Protein AF-A0A2G6CBC5-F1 (afdb_monomer)

Secondary structure (DSSP, 8-state):
-HHHHHHHHHHHHHHHHHH---HHHHHHHHHHHHTT----SS---SHHHHHHHHHHHHHHHHHHHHHHHHHHHHHHHHHHHHHHHHHHHHHHHHHHHHHHHHHHHHHHHHHHHHHHHHHHHHHHHHHHHHHHHHHHHHHHHHHHHHHHHHHHHHHHHTT-

Radius of gyration: 51.84 Å; Cα contacts (8 Å, |Δi|>4): 58; chains: 1; bounding box: 84×22×148 Å

Mean predicted aligned error: 14.0 Å

Nearest PDB structures (foldseek):
  3tcu-assembly1_A  TM=8.348E-01  e=1.628E-04  Bacillus cereus ATCC 14579
  3t4d-assembly1_A  TM=8.334E-01  e=2.084E-04  Bacillus cereus ATCC 14579
  6u6h-assembly1_A  TM=9.067E-01  e=5.258E-04  Methanothermobacter thermautotrophicus
  3e86-assembly1_A  TM=8.910E-01  e=1.596E-03  Bacillus cereus
  3e83-assembly1_A  TM=8.268E-01  e=1.036E-03  Bacillus cereus

Structure (mmCIF, N/CA/C/O backbone):
data_AF-A0A2G6CBC5-F1
#
_entry.id   AF-A0A2G6CBC5-F1
#
loop_
_atom_site.group_PDB
_atom_site.id
_atom_site.type_symbol
_atom_site.label_atom_id
_atom_site.label_alt_id
_atom_site.label_comp_id
_atom_site.label_asym_id
_atom_site.label_entity_id
_atom_site.label_seq_id
_atom_site.pdbx_PDB_ins_code
_atom_site.Cartn_x
_atom_site.Cartn_y
_atom_site.Cartn_z
_atom_site.occupancy
_atom_site.B_iso_or_equiv
_atom_site.auth_seq_id
_atom_site.auth_comp_id
_atom_site.auth_asym_id
_atom_site.auth_atom_id
_atom_site.pdbx_PDB_model_num
ATOM 1 N N . VAL A 1 1 ? -3.419 0.104 -10.723 1.00 81.44 1 VAL A N 1
ATOM 2 C CA . VAL A 1 1 ? -3.142 -1.339 -10.933 1.00 81.44 1 VAL A CA 1
ATOM 3 C C . VAL A 1 1 ? -3.048 -1.654 -12.417 1.00 81.44 1 VAL A C 1
ATOM 5 O O . VAL A 1 1 ? -1.942 -1.904 -12.853 1.00 81.44 1 VAL A O 1
ATOM 8 N N . VAL A 1 2 ? -4.123 -1.537 -13.208 1.00 88.06 2 VAL A N 1
ATOM 9 C CA . VAL A 1 2 ? -4.073 -1.772 -14.673 1.00 88.06 2 VAL A CA 1
ATOM 10 C C . VAL A 1 2 ? -2.979 -0.947 -15.361 1.00 88.06 2 VAL A C 1
ATOM 12 O O . VAL A 1 2 ? -2.153 -1.500 -16.069 1.00 88.06 2 VAL A O 1
ATOM 15 N N . VAL A 1 3 ? -2.894 0.351 -15.050 1.00 86.56 3 VAL A N 1
ATOM 16 C CA . VAL A 1 3 ? -1.845 1.244 -15.577 1.00 86.56 3 VAL A CA 1
ATOM 17 C C . VAL A 1 3 ? -0.428 0.750 -15.251 1.00 86.56 3 VAL A C 1
ATOM 19 O O . VAL A 1 3 ? 0.450 0.844 -16.091 1.00 86.56 3 VAL A O 1
ATOM 22 N N . VAL A 1 4 ? -0.206 0.161 -14.073 1.00 86.69 4 VAL A N 1
ATOM 23 C CA . VAL A 1 4 ? 1.114 -0.368 -13.679 1.00 86.69 4 VAL A CA 1
ATOM 24 C C . VAL A 1 4 ? 1.477 -1.593 -14.518 1.00 86.69 4 VAL A C 1
ATOM 26 O O . VAL A 1 4 ? 2.600 -1.689 -14.997 1.00 86.69 4 VAL A O 1
ATOM 29 N N . PHE A 1 5 ? 0.518 -2.492 -14.754 1.00 89.00 5 PHE A N 1
ATOM 30 C CA . PHE A 1 5 ? 0.721 -3.642 -15.638 1.00 89.00 5 PHE A CA 1
ATOM 31 C C . PHE A 1 5 ? 0.973 -3.223 -17.089 1.00 89.00 5 PHE A C 1
ATOM 33 O O . PHE A 1 5 ? 1.830 -3.809 -17.741 1.00 89.00 5 PHE A O 1
ATOM 40 N N . LEU A 1 6 ? 0.276 -2.193 -17.579 1.00 90.56 6 LEU A N 1
ATOM 41 C CA . LEU A 1 6 ? 0.504 -1.646 -18.919 1.00 90.56 6 LEU A CA 1
ATOM 42 C C . LEU A 1 6 ? 1.883 -1.008 -19.050 1.00 90.56 6 LEU A C 1
ATOM 44 O O . LEU A 1 6 ? 2.554 -1.215 -20.055 1.00 90.56 6 LEU A O 1
ATOM 48 N N . ILE A 1 7 ? 2.315 -0.266 -18.031 1.00 88.88 7 ILE A N 1
ATOM 49 C CA . ILE A 1 7 ? 3.643 0.334 -17.999 1.00 88.88 7 ILE A CA 1
ATOM 50 C C . ILE A 1 7 ? 4.699 -0.777 -18.042 1.00 88.88 7 ILE A C 1
ATOM 52 O O . ILE A 1 7 ? 5.489 -0.795 -18.980 1.00 88.88 7 ILE A O 1
ATOM 56 N N . ILE A 1 8 ? 4.662 -1.739 -17.113 1.00 91.44 8 ILE A N 1
ATOM 57 C CA . ILE A 1 8 ? 5.651 -2.827 -17.029 1.00 91.44 8 ILE A CA 1
ATOM 58 C C . ILE A 1 8 ? 5.651 -3.694 -18.299 1.00 91.44 8 ILE A C 1
ATOM 60 O O . ILE A 1 8 ? 6.709 -3.963 -18.859 1.00 91.44 8 ILE A O 1
ATOM 64 N N . GLY A 1 9 ? 4.478 -4.109 -18.784 1.00 92.69 9 GLY A N 1
ATOM 65 C CA . GLY A 1 9 ? 4.368 -4.927 -19.996 1.00 92.69 9 GLY A CA 1
ATOM 66 C C . GLY A 1 9 ? 4.797 -4.179 -21.261 1.00 92.69 9 GLY A C 1
ATOM 67 O O . GLY A 1 9 ? 5.497 -4.737 -22.102 1.00 92.69 9 GLY A O 1
ATOM 68 N N . GLY A 1 10 ? 4.438 -2.897 -21.378 1.00 92.06 10 GLY A N 1
ATOM 69 C CA . GLY A 1 10 ? 4.861 -2.041 -22.487 1.00 92.06 10 GLY A CA 1
ATOM 70 C C . GLY A 1 10 ? 6.366 -1.766 -22.482 1.00 92.06 10 GLY A C 1
ATOM 71 O O . GLY A 1 10 ? 6.996 -1.799 -23.538 1.00 92.06 10 GLY A O 1
ATOM 72 N N . GLY A 1 11 ? 6.962 -1.563 -21.302 1.00 91.25 11 GLY A N 1
ATOM 73 C CA . GLY A 1 11 ? 8.414 -1.443 -21.138 1.00 91.25 11 GLY A CA 1
ATOM 74 C C . GLY A 1 11 ? 9.134 -2.717 -21.563 1.00 91.25 11 GLY A C 1
ATOM 75 O O . GLY A 1 11 ? 10.024 -2.658 -22.409 1.00 91.25 11 GLY A O 1
ATOM 76 N N . ALA A 1 12 ? 8.673 -3.873 -21.077 1.00 94.31 12 ALA A N 1
ATOM 77 C CA . ALA A 1 12 ? 9.233 -5.172 -21.441 1.00 94.31 12 ALA A CA 1
ATOM 78 C C . ALA A 1 12 ? 9.184 -5.420 -22.956 1.00 94.31 12 ALA A C 1
ATOM 80 O O . ALA A 1 12 ? 10.179 -5.836 -23.542 1.00 94.31 12 ALA A O 1
ATOM 81 N N . LEU A 1 13 ? 8.063 -5.107 -23.614 1.00 95.31 13 LEU A N 1
ATOM 82 C CA . LEU A 1 13 ? 7.946 -5.235 -25.068 1.00 95.31 13 LEU A CA 1
ATOM 83 C C . LEU A 1 13 ? 8.886 -4.276 -25.814 1.00 95.31 13 LEU A C 1
ATOM 85 O O . LEU A 1 13 ? 9.494 -4.654 -26.812 1.00 95.31 13 LEU A O 1
ATOM 89 N N . THR A 1 14 ? 9.028 -3.045 -25.322 1.00 92.88 14 THR A N 1
ATOM 90 C CA . THR A 1 14 ? 9.901 -2.036 -25.938 1.00 92.88 14 THR A CA 1
ATOM 91 C C . THR A 1 14 ? 11.367 -2.468 -25.875 1.00 92.88 14 THR A C 1
ATOM 93 O O . THR A 1 14 ? 12.048 -2.461 -26.898 1.00 92.88 14 THR A O 1
ATOM 96 N N . PHE A 1 15 ? 11.852 -2.896 -24.704 1.00 93.31 15 PHE A N 1
ATOM 97 C CA . PHE A 1 15 ? 13.233 -3.366 -24.546 1.00 93.31 15 PHE A CA 1
ATOM 98 C C . PHE A 1 15 ? 13.486 -4.695 -25.265 1.00 93.31 15 PHE A C 1
ATOM 100 O O . PHE A 1 15 ? 14.561 -4.869 -25.831 1.00 93.31 15 PHE A O 1
ATOM 107 N N . HIS A 1 16 ? 12.483 -5.573 -25.356 1.00 94.75 16 HIS A N 1
ATOM 108 C CA . HIS A 1 16 ? 12.570 -6.804 -26.144 1.00 94.75 16 HIS A CA 1
ATOM 109 C C . HIS A 1 16 ? 12.871 -6.511 -27.621 1.00 94.75 16 HIS A C 1
ATOM 111 O O . HIS A 1 16 ? 13.754 -7.128 -28.207 1.00 94.75 16 HIS A O 1
ATOM 117 N N . ILE A 1 17 ? 12.173 -5.536 -28.213 1.00 94.31 17 ILE A N 1
ATOM 118 C CA . ILE A 1 17 ? 12.342 -5.173 -29.628 1.00 94.31 17 ILE A CA 1
ATOM 119 C C . ILE A 1 17 ? 13.643 -4.390 -29.858 1.00 94.31 17 ILE A C 1
ATOM 121 O O . ILE A 1 17 ? 14.316 -4.605 -30.862 1.00 94.31 17 ILE A O 1
ATOM 125 N N . VAL A 1 18 ? 13.991 -3.470 -28.953 1.00 93.75 18 VAL A N 1
ATOM 126 C CA . VAL A 1 18 ? 15.131 -2.554 -29.137 1.00 93.75 18 VAL A CA 1
ATOM 127 C C . VAL A 1 18 ? 16.471 -3.215 -28.818 1.00 93.75 18 VAL A C 1
ATOM 129 O O . VAL A 1 18 ? 17.434 -3.010 -29.551 1.00 93.75 18 VAL A O 1
ATOM 132 N N . GLU A 1 19 ? 16.548 -3.996 -27.740 1.00 91.62 19 GLU A N 1
ATOM 133 C CA . GLU A 1 19 ? 17.792 -4.641 -27.289 1.00 91.62 19 GLU A CA 1
ATOM 134 C C . GLU A 1 19 ? 17.892 -6.111 -27.724 1.00 91.62 19 GLU A C 1
ATOM 136 O O . GLU A 1 19 ? 18.950 -6.722 -27.589 1.00 91.62 19 GLU A O 1
ATOM 141 N N . GLY A 1 20 ? 16.811 -6.703 -28.246 1.00 91.50 20 GLY A N 1
ATOM 142 C CA . GLY A 1 20 ? 16.792 -8.104 -28.677 1.00 91.50 20 GLY A CA 1
ATOM 143 C C . GLY A 1 20 ? 16.887 -9.115 -27.529 1.00 91.50 20 GLY A C 1
ATOM 144 O O . GLY A 1 20 ? 17.169 -10.289 -27.764 1.00 91.50 20 GLY A O 1
ATOM 145 N N . TRP A 1 21 ? 16.680 -8.681 -26.283 1.00 93.75 21 TRP A N 1
ATOM 146 C CA . TRP A 1 21 ? 16.675 -9.559 -25.108 1.00 93.75 21 TRP A CA 1
ATOM 147 C C . TRP A 1 21 ? 15.486 -10.507 -25.124 1.00 93.75 21 TRP A C 1
ATOM 149 O O . TRP A 1 21 ? 14.502 -10.242 -25.801 1.00 93.75 21 TRP A O 1
ATOM 159 N N . SER A 1 22 ? 15.500 -11.584 -24.337 1.00 95.19 22 SER A N 1
ATOM 160 C CA . SER A 1 22 ? 14.278 -12.373 -24.160 1.00 95.19 22 SER A CA 1
ATOM 161 C C . SER A 1 22 ? 13.178 -11.526 -23.493 1.00 95.19 22 SER A C 1
ATOM 163 O O . SER A 1 22 ? 13.457 -10.557 -22.778 1.00 95.19 22 SER A O 1
ATOM 165 N N . TYR A 1 23 ? 11.906 -11.878 -23.711 1.00 93.06 23 TYR A N 1
ATOM 166 C CA . TYR A 1 23 ? 10.792 -11.168 -23.068 1.00 93.06 23 TYR A CA 1
ATOM 167 C C . TYR A 1 23 ? 10.906 -11.194 -21.534 1.00 93.06 23 TYR A C 1
ATOM 169 O O . TYR A 1 23 ? 10.598 -10.204 -20.872 1.00 93.06 23 TYR A O 1
ATOM 177 N N . PHE A 1 24 ? 11.399 -12.301 -20.969 1.00 94.56 24 PHE A N 1
ATOM 178 C CA . PHE A 1 24 ? 11.612 -12.438 -19.529 1.00 94.56 24 PHE A CA 1
ATOM 179 C C . PHE A 1 24 ? 12.743 -11.544 -19.016 1.00 94.56 24 PHE A C 1
ATOM 181 O O . PHE A 1 24 ? 12.559 -10.899 -17.987 1.00 94.56 24 PHE A O 1
ATOM 188 N N . ASP A 1 25 ? 13.850 -11.428 -19.749 1.00 94.19 25 ASP A N 1
ATOM 189 C CA . ASP A 1 25 ? 14.961 -10.540 -19.374 1.00 94.19 25 ASP A CA 1
ATOM 190 C C . ASP A 1 25 ? 14.546 -9.069 -19.448 1.00 94.19 25 ASP A C 1
ATOM 192 O O . ASP A 1 25 ? 14.862 -8.272 -18.566 1.00 94.19 25 ASP A O 1
ATOM 196 N N . SER A 1 26 ? 13.754 -8.709 -20.461 1.00 94.44 26 SER A N 1
ATOM 197 C CA . SER A 1 26 ? 13.203 -7.356 -20.594 1.00 94.44 26 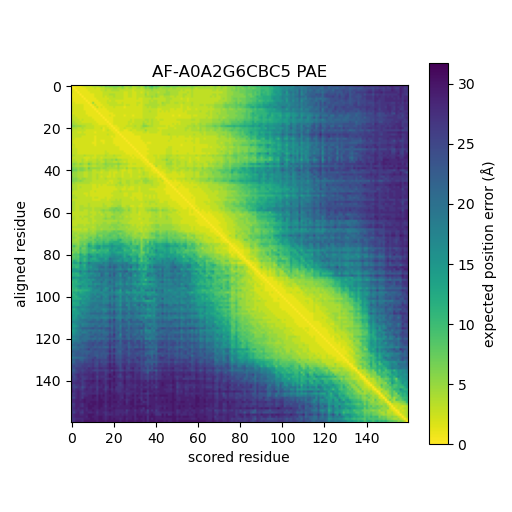SER A CA 1
ATOM 198 C C . SER A 1 26 ? 12.186 -7.039 -19.500 1.00 94.44 26 SER A C 1
ATOM 200 O O . SER A 1 26 ? 12.164 -5.922 -18.978 1.00 94.44 26 SER A O 1
ATOM 202 N N . LEU A 1 27 ? 11.356 -8.013 -19.116 1.00 94.62 27 LEU A N 1
ATOM 203 C CA . LEU A 1 27 ? 10.433 -7.879 -17.992 1.00 94.62 27 LEU A CA 1
ATOM 204 C C . LEU A 1 27 ? 11.194 -7.708 -16.676 1.00 94.62 27 LEU A C 1
ATOM 206 O O . LEU A 1 27 ? 10.870 -6.808 -15.902 1.00 94.62 27 LEU A O 1
ATOM 210 N N . TYR A 1 28 ? 12.216 -8.530 -16.447 1.00 94.69 28 TYR A N 1
ATOM 211 C CA . TYR A 1 28 ? 13.090 -8.439 -15.285 1.00 94.69 28 TYR A CA 1
ATOM 212 C C . TYR A 1 28 ? 13.763 -7.067 -15.202 1.00 94.69 28 TYR A C 1
ATOM 214 O O . TYR A 1 28 ? 13.617 -6.385 -14.188 1.00 94.69 28 TYR A O 1
ATOM 222 N N . PHE A 1 29 ? 14.392 -6.612 -16.288 1.00 93.88 29 PHE A N 1
ATOM 223 C CA . PHE A 1 29 ? 15.019 -5.294 -16.365 1.00 93.88 29 PHE A CA 1
ATOM 224 C C . PHE A 1 29 ? 14.024 -4.166 -16.064 1.00 93.88 29 PHE A C 1
ATOM 226 O O . PHE A 1 29 ? 14.295 -3.270 -15.259 1.00 93.88 29 PHE A O 1
ATOM 233 N N . THR A 1 30 ? 12.836 -4.234 -16.670 1.00 92.69 30 THR A N 1
ATOM 234 C CA . THR A 1 30 ? 11.780 -3.231 -16.496 1.00 92.69 30 THR A CA 1
ATOM 235 C C . THR A 1 30 ? 11.316 -3.175 -15.040 1.00 92.69 30 THR A C 1
ATOM 237 O O . THR A 1 30 ? 11.251 -2.095 -14.453 1.00 92.69 30 THR A O 1
ATOM 240 N N . VAL A 1 31 ? 11.042 -4.328 -14.420 1.00 92.12 31 VAL A N 1
ATOM 241 C CA . VAL A 1 31 ? 10.623 -4.412 -13.013 1.00 92.12 31 VAL A CA 1
ATOM 242 C C . VAL A 1 31 ? 11.730 -3.928 -12.079 1.00 92.12 31 VAL A C 1
ATOM 244 O O . VAL A 1 31 ? 11.445 -3.095 -11.224 1.00 92.12 31 VAL A O 1
ATOM 247 N N . ALA A 1 32 ? 12.972 -4.384 -12.266 1.00 93.12 32 ALA A N 1
ATOM 248 C CA . ALA A 1 32 ? 14.119 -3.996 -11.443 1.00 93.12 32 ALA A CA 1
ATOM 249 C C . ALA A 1 32 ? 14.398 -2.485 -11.499 1.00 93.12 32 ALA A C 1
ATOM 251 O O . ALA A 1 32 ? 14.762 -1.882 -10.486 1.00 93.12 32 ALA A O 1
ATOM 252 N N . THR A 1 33 ? 14.187 -1.868 -12.665 1.00 91.69 33 THR A N 1
ATOM 253 C CA . THR A 1 33 ? 14.293 -0.414 -12.851 1.00 91.69 33 THR A CA 1
ATOM 254 C C . THR A 1 33 ? 13.170 0.324 -12.118 1.00 91.69 33 THR A C 1
ATOM 256 O O . THR A 1 33 ? 13.436 1.287 -11.401 1.00 91.69 33 THR A O 1
ATOM 259 N N . PHE A 1 34 ? 11.917 -0.138 -12.218 1.00 88.94 34 PHE A N 1
ATOM 260 C CA . PHE A 1 34 ? 10.781 0.499 -11.529 1.00 88.94 34 PHE A CA 1
ATOM 26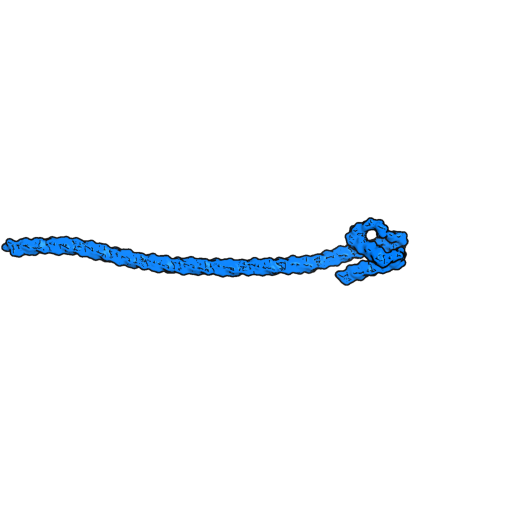1 C C . PHE A 1 34 ? 10.801 0.383 -10.023 1.00 88.94 34 PHE A C 1
ATOM 263 O O . PHE A 1 34 ? 10.434 1.326 -9.325 1.00 88.94 34 PHE A O 1
ATOM 270 N N . SER A 1 35 ? 11.189 -0.783 -9.520 1.00 89.25 35 SER A N 1
ATOM 271 C CA . SER A 1 35 ? 11.352 -1.001 -8.091 1.00 89.25 35 SER A CA 1
ATOM 272 C C . SER A 1 35 ? 12.575 -0.268 -7.547 1.00 89.25 35 SER A C 1
ATOM 274 O O . SER A 1 35 ? 12.837 -0.353 -6.350 1.00 89.25 35 SER A O 1
ATOM 276 N N . THR A 1 36 ? 13.328 0.434 -8.406 1.00 90.06 36 THR A N 1
ATOM 277 C CA . THR A 1 36 ? 14.583 1.119 -8.078 1.00 90.06 36 THR A CA 1
ATOM 278 C C . THR A 1 36 ? 15.607 0.185 -7.433 1.00 90.06 36 THR A C 1
ATOM 280 O O . THR A 1 36 ? 16.475 0.631 -6.692 1.00 90.06 36 THR A O 1
ATOM 283 N N . ILE A 1 37 ? 15.496 -1.122 -7.709 1.00 93.31 37 ILE A N 1
ATOM 284 C CA . ILE A 1 37 ? 16.459 -2.119 -7.236 1.00 93.31 37 ILE A CA 1
ATOM 285 C C . ILE A 1 37 ? 17.730 -2.006 -8.076 1.00 93.31 37 ILE A C 1
ATOM 287 O O . ILE A 1 37 ? 18.816 -1.924 -7.517 1.00 93.31 37 ILE A O 1
ATOM 291 N N . GLY A 1 38 ? 17.574 -1.967 -9.407 1.00 88.56 38 GLY A N 1
ATOM 292 C CA . GLY A 1 38 ? 18.649 -1.640 -10.345 1.00 88.56 38 GLY A CA 1
ATOM 293 C C . GLY A 1 38 ? 19.915 -2.486 -10.185 1.00 88.56 38 GLY A C 1
ATOM 294 O O . GLY A 1 38 ? 20.990 -1.921 -10.024 1.00 88.56 38 GLY A O 1
ATOM 295 N N . TYR A 1 39 ? 19.803 -3.819 -10.248 1.00 90.88 39 TYR A N 1
ATOM 296 C CA . TYR A 1 39 ? 20.942 -4.735 -10.074 1.00 90.88 39 TYR A CA 1
ATOM 297 C C . TYR A 1 39 ? 22.116 -4.471 -11.033 1.00 90.88 39 TYR A C 1
ATOM 299 O O . TYR A 1 39 ? 23.262 -4.732 -10.674 1.00 90.88 39 TYR A O 1
ATOM 307 N N . GLY A 1 40 ? 21.843 -3.932 -12.227 1.00 88.75 40 GLY A N 1
ATOM 308 C CA . GLY A 1 40 ? 22.870 -3.535 -13.198 1.00 88.75 40 GLY A CA 1
ATOM 309 C C . GLY A 1 40 ? 23.535 -4.703 -13.935 1.00 88.75 40 GLY A C 1
ATOM 310 O O . GLY A 1 40 ? 24.524 -4.503 -14.631 1.00 88.75 40 GLY A O 1
ATOM 311 N N . ASP A 1 41 ? 22.989 -5.906 -13.793 1.00 91.94 41 ASP A N 1
ATOM 312 C CA . ASP A 1 41 ? 23.370 -7.131 -14.496 1.00 91.94 41 ASP A CA 1
ATOM 313 C C . ASP A 1 41 ? 22.930 -7.125 -15.966 1.00 91.94 41 ASP A C 1
ATOM 315 O O . ASP A 1 41 ? 23.673 -7.558 -16.845 1.00 91.94 41 ASP A O 1
ATOM 319 N N . ILE A 1 42 ? 21.741 -6.587 -16.236 1.00 92.25 42 ILE A N 1
ATOM 320 C CA . ILE A 1 42 ? 21.209 -6.361 -17.580 1.00 92.25 42 ILE A CA 1
ATOM 321 C C . ILE A 1 42 ? 21.069 -4.853 -17.781 1.00 92.25 42 ILE A C 1
ATOM 323 O O . ILE A 1 42 ? 20.402 -4.175 -17.001 1.00 92.25 42 ILE A O 1
ATOM 327 N N . VAL A 1 43 ? 21.717 -4.311 -18.814 1.00 91.94 43 VAL A N 1
ATOM 328 C CA . VAL A 1 43 ? 21.719 -2.871 -19.117 1.00 91.94 43 VAL A CA 1
ATOM 329 C C . VAL A 1 43 ? 21.656 -2.632 -20.623 1.00 91.94 43 VAL A C 1
ATOM 331 O O . VAL A 1 43 ? 22.311 -3.359 -21.371 1.00 91.94 43 VAL A O 1
ATOM 334 N N . PRO A 1 44 ? 20.905 -1.617 -21.091 1.00 91.69 44 PRO A N 1
ATOM 335 C CA . PRO A 1 44 ? 20.744 -1.371 -22.515 1.00 91.69 44 PRO A CA 1
ATOM 336 C C . PRO A 1 44 ? 22.079 -0.964 -23.133 1.00 91.69 44 PRO A C 1
ATOM 338 O O . PRO A 1 44 ? 22.753 -0.036 -22.669 1.00 91.69 44 PRO A O 1
ATOM 341 N N . VAL A 1 45 ? 22.463 -1.659 -24.197 1.00 92.25 45 VAL A N 1
ATOM 342 C CA . VAL A 1 45 ? 23.717 -1.416 -24.913 1.00 92.25 45 VAL A CA 1
ATOM 343 C C . VAL A 1 45 ? 23.467 -0.468 -26.081 1.00 92.25 45 VAL A C 1
ATOM 345 O O . VAL A 1 45 ? 24.327 0.370 -26.383 1.00 92.25 45 VAL A O 1
ATOM 348 N N . THR A 1 46 ? 22.277 -0.530 -26.687 1.00 93.44 46 THR A N 1
ATOM 349 C CA . THR A 1 46 ? 21.927 0.305 -27.838 1.00 93.44 46 THR A CA 1
ATOM 350 C C . THR A 1 46 ? 21.754 1.773 -27.449 1.00 93.44 46 THR A C 1
ATOM 352 O O . THR A 1 46 ? 21.314 2.124 -26.351 1.00 93.44 46 THR A O 1
ATOM 355 N N . TYR A 1 47 ? 22.077 2.673 -28.382 1.00 93.75 47 TYR A N 1
ATOM 356 C CA . TYR A 1 47 ? 21.875 4.113 -28.192 1.00 93.75 47 TYR A CA 1
ATOM 357 C C . TYR A 1 47 ? 20.405 4.454 -27.910 1.00 93.75 47 TYR A C 1
ATOM 359 O O . TYR A 1 47 ? 20.113 5.281 -27.048 1.00 93.75 47 TYR A O 1
ATOM 367 N N . ILE A 1 48 ? 19.483 3.779 -28.600 1.00 93.69 48 ILE A N 1
ATOM 368 C CA . ILE A 1 48 ? 18.040 3.986 -28.449 1.00 93.69 48 ILE A CA 1
ATOM 369 C C . ILE A 1 48 ? 17.572 3.467 -27.086 1.00 93.69 48 ILE A C 1
ATOM 371 O O . ILE A 1 48 ? 16.896 4.198 -26.364 1.00 93.69 48 ILE A O 1
ATOM 375 N N . GLY A 1 49 ? 17.977 2.260 -26.682 1.00 92.25 49 GLY A N 1
ATOM 376 C CA . GLY A 1 49 ? 17.621 1.686 -25.383 1.00 92.25 49 GLY A CA 1
ATOM 377 C C . GLY A 1 49 ? 18.110 2.529 -24.207 1.00 92.25 49 GLY A C 1
ATOM 378 O O . GLY A 1 49 ? 17.377 2.710 -23.234 1.00 92.25 49 GLY A O 1
ATOM 379 N N . LYS A 1 50 ? 19.296 3.142 -24.322 1.00 93.25 50 LYS A N 1
ATOM 380 C CA . LYS A 1 50 ? 19.822 4.090 -23.323 1.00 93.25 50 LYS A CA 1
ATOM 381 C C . LYS A 1 50 ? 18.966 5.349 -23.189 1.00 93.25 50 LYS A C 1
ATOM 383 O O . LYS A 1 50 ? 18.699 5.791 -22.077 1.00 93.25 50 LYS A O 1
ATOM 388 N N . ILE A 1 51 ? 18.505 5.927 -24.296 1.00 94.50 51 ILE A N 1
ATOM 389 C CA . ILE A 1 51 ? 17.605 7.092 -24.247 1.00 94.50 51 ILE A CA 1
ATOM 390 C C . ILE A 1 51 ? 16.253 6.684 -23.655 1.00 94.50 51 ILE A C 1
ATOM 392 O O . ILE A 1 51 ? 15.708 7.388 -22.804 1.00 94.50 51 ILE A O 1
ATOM 396 N N . LEU A 1 52 ? 15.735 5.525 -24.061 1.00 92.06 52 LEU A N 1
ATOM 397 C CA . LEU A 1 52 ? 14.461 5.012 -23.572 1.00 92.06 52 LEU A CA 1
ATOM 398 C C . LEU A 1 52 ? 14.489 4.776 -22.067 1.00 92.06 52 LEU A C 1
ATOM 400 O O . LEU A 1 52 ? 13.596 5.269 -21.387 1.00 92.06 52 LEU A O 1
ATOM 404 N N . VAL A 1 53 ? 15.515 4.113 -21.523 1.00 92.19 53 VAL A N 1
ATOM 405 C CA . VAL A 1 53 ? 15.604 3.905 -20.069 1.00 92.19 53 VAL A CA 1
ATOM 406 C C . VAL A 1 53 ? 15.688 5.229 -19.308 1.00 92.19 53 VAL A C 1
ATOM 408 O O . VAL A 1 53 ? 15.072 5.342 -18.257 1.00 92.19 53 VAL A O 1
ATOM 411 N N . MET A 1 54 ? 16.353 6.258 -19.843 1.00 92.25 54 MET A N 1
ATOM 412 C CA . MET A 1 54 ? 16.420 7.578 -19.198 1.00 92.25 54 MET A CA 1
ATOM 413 C C . MET A 1 54 ? 15.042 8.245 -19.120 1.00 92.25 54 MET A C 1
ATOM 415 O O . MET A 1 54 ? 14.622 8.689 -18.050 1.00 92.25 54 MET A O 1
ATOM 419 N N . VAL A 1 55 ? 14.303 8.270 -20.234 1.00 91.50 55 VAL A N 1
ATOM 420 C CA . VAL A 1 55 ? 12.932 8.814 -20.276 1.00 91.50 55 VAL A CA 1
ATOM 421 C C . VAL A 1 55 ? 12.008 8.012 -19.361 1.00 91.50 55 VAL A C 1
ATOM 423 O O . VAL A 1 55 ? 11.193 8.567 -18.622 1.00 91.50 55 VAL A O 1
ATOM 426 N N . TYR A 1 56 ? 12.160 6.695 -19.390 1.00 89.25 56 TYR A N 1
ATOM 427 C CA . TYR A 1 56 ? 11.335 5.765 -18.644 1.00 89.25 56 TYR A CA 1
ATOM 428 C C . TYR A 1 56 ? 11.605 5.814 -17.139 1.00 89.25 56 TYR A C 1
ATOM 430 O O . TYR A 1 56 ? 10.667 5.768 -16.349 1.00 89.25 56 TYR A O 1
ATOM 438 N N . ALA A 1 57 ? 12.858 6.001 -16.727 1.00 89.38 57 ALA A N 1
ATOM 439 C CA . ALA A 1 57 ? 13.219 6.235 -15.337 1.00 89.38 57 ALA A CA 1
ATOM 440 C C . ALA A 1 57 ? 12.650 7.571 -14.839 1.00 89.38 57 ALA A C 1
ATOM 442 O O . ALA A 1 57 ? 12.061 7.624 -13.762 1.00 89.38 57 ALA A O 1
ATOM 443 N N . PHE A 1 58 ? 12.753 8.636 -15.641 1.00 91.00 58 PHE A N 1
ATOM 444 C CA . PHE A 1 58 ? 12.305 9.969 -15.236 1.00 91.00 58 PHE A CA 1
ATOM 445 C C . PHE A 1 58 ? 10.779 10.090 -15.121 1.00 91.00 58 PHE A C 1
ATOM 447 O O . PHE A 1 58 ? 10.278 10.693 -14.177 1.00 91.00 58 PHE A O 1
ATOM 454 N N . LEU A 1 59 ? 10.023 9.512 -16.059 1.00 89.38 59 LEU A N 1
ATOM 455 C CA . LEU A 1 59 ? 8.555 9.602 -16.067 1.00 89.38 59 LEU A CA 1
ATOM 456 C C . LEU A 1 59 ? 7.887 8.427 -15.353 1.00 89.38 59 LEU A C 1
ATOM 458 O O . LEU A 1 59 ? 6.881 8.589 -14.661 1.00 89.38 59 LEU A O 1
ATOM 462 N N . GLY A 1 60 ? 8.438 7.231 -15.529 1.00 85.81 60 GLY A N 1
ATOM 463 C CA . GLY A 1 60 ? 7.848 6.000 -15.041 1.00 85.81 60 GLY A CA 1
ATOM 464 C C . GLY A 1 60 ? 8.005 5.825 -13.534 1.00 85.81 60 GLY A C 1
ATOM 465 O O . GLY A 1 60 ? 7.030 5.464 -12.875 1.00 85.81 60 GLY A O 1
ATOM 466 N N . VAL A 1 61 ? 9.193 6.074 -12.972 1.00 89.00 61 VAL A N 1
ATOM 467 C CA . VAL A 1 61 ? 9.454 5.824 -11.541 1.00 89.00 61 VAL A CA 1
ATOM 468 C C . VAL A 1 61 ? 8.584 6.712 -10.640 1.00 89.00 61 VAL A C 1
ATOM 470 O O . VAL A 1 61 ? 7.902 6.158 -9.773 1.00 89.00 61 VAL A O 1
ATOM 473 N N . PRO A 1 62 ? 8.481 8.044 -10.844 1.00 91.06 62 PRO A N 1
ATOM 474 C CA . PRO A 1 62 ? 7.611 8.879 -10.013 1.00 91.06 62 PRO A CA 1
ATOM 475 C C . PRO A 1 62 ? 6.135 8.487 -10.125 1.00 91.06 62 PRO A C 1
ATOM 477 O O . PRO A 1 62 ? 5.413 8.474 -9.126 1.00 91.06 62 PRO A O 1
ATOM 480 N N . LEU A 1 63 ? 5.686 8.117 -11.328 1.00 88.88 63 LEU A N 1
ATOM 481 C CA . LEU A 1 63 ? 4.316 7.667 -11.561 1.00 88.88 63 LEU A CA 1
ATOM 482 C C . LEU A 1 63 ? 4.031 6.333 -10.858 1.00 88.88 63 LEU A C 1
ATOM 484 O O . LEU A 1 63 ? 2.974 6.171 -10.245 1.00 88.88 63 LEU A O 1
ATOM 488 N N . PHE A 1 64 ? 4.974 5.389 -10.906 1.00 88.38 64 PHE A N 1
ATOM 489 C CA . PHE A 1 64 ? 4.882 4.120 -10.190 1.00 88.38 64 PHE A CA 1
ATOM 490 C C . PHE A 1 64 ? 4.773 4.352 -8.680 1.00 88.38 64 PHE A C 1
ATOM 492 O O . PHE A 1 64 ? 3.824 3.870 -8.056 1.00 88.38 64 PHE A O 1
ATOM 499 N N . VAL A 1 65 ? 5.666 5.168 -8.110 1.00 89.12 65 VAL A N 1
ATOM 500 C CA . VAL A 1 65 ? 5.644 5.522 -6.683 1.00 89.12 65 VAL A CA 1
ATOM 501 C C . VAL A 1 65 ? 4.307 6.162 -6.308 1.00 89.12 65 VAL A C 1
ATOM 503 O O . VAL A 1 65 ? 3.633 5.667 -5.407 1.00 89.12 65 VAL A O 1
ATOM 506 N N . ALA A 1 66 ? 3.843 7.173 -7.047 1.00 91.12 66 ALA A N 1
ATOM 507 C CA . ALA A 1 66 ? 2.565 7.831 -6.777 1.00 91.12 66 ALA A CA 1
ATOM 508 C C . ALA A 1 66 ? 1.382 6.845 -6.780 1.00 91.12 66 ALA A C 1
ATOM 510 O O . ALA A 1 66 ? 0.552 6.853 -5.868 1.00 91.12 66 ALA A O 1
ATOM 511 N N . ILE A 1 67 ? 1.315 5.948 -7.770 1.00 88.75 67 ILE A N 1
ATOM 512 C CA . ILE A 1 67 ? 0.247 4.943 -7.846 1.00 88.75 67 ILE A CA 1
ATOM 513 C C . ILE A 1 67 ? 0.327 3.969 -6.666 1.00 88.75 67 ILE A C 1
ATOM 515 O O . ILE A 1 67 ? -0.711 3.641 -6.083 1.00 88.75 67 ILE A O 1
ATOM 519 N N . THR A 1 68 ? 1.522 3.496 -6.303 1.00 86.75 68 THR A N 1
ATOM 520 C CA . THR A 1 68 ? 1.686 2.572 -5.168 1.00 86.75 68 THR A CA 1
ATOM 521 C C . THR A 1 68 ? 1.280 3.219 -3.847 1.00 86.75 68 THR A C 1
ATOM 523 O O . THR A 1 68 ? 0.520 2.602 -3.102 1.00 86.75 68 THR A O 1
ATOM 526 N N . THR A 1 69 ? 1.649 4.478 -3.598 1.00 89.94 69 THR A N 1
ATOM 527 C CA . THR A 1 69 ? 1.244 5.227 -2.397 1.00 89.94 69 THR A CA 1
ATOM 528 C C . THR A 1 69 ? -0.275 5.366 -2.303 1.00 89.94 69 THR A C 1
ATOM 530 O O . THR A 1 69 ? -0.867 5.021 -1.282 1.00 89.94 69 THR A O 1
ATOM 533 N N . LEU A 1 70 ? -0.948 5.756 -3.391 1.00 89.62 70 LEU A N 1
ATOM 534 C CA . LEU A 1 70 ? -2.413 5.881 -3.412 1.00 89.62 70 LEU A CA 1
ATOM 535 C C . LEU A 1 70 ? -3.125 4.544 -3.157 1.00 89.62 70 LEU A C 1
ATOM 537 O O . LEU A 1 70 ? -4.178 4.495 -2.511 1.00 89.62 70 LEU A O 1
ATOM 541 N N . LEU A 1 71 ? -2.577 3.443 -3.678 1.00 87.44 71 LEU A N 1
ATOM 542 C CA . LEU A 1 71 ? -3.108 2.103 -3.428 1.00 87.44 71 LEU A CA 1
ATOM 543 C C . LEU A 1 71 ? -2.887 1.682 -1.977 1.00 87.44 71 LEU A C 1
ATOM 545 O O . LEU A 1 71 ? -3.824 1.165 -1.360 1.00 87.44 71 LEU A O 1
ATOM 549 N N . MET A 1 72 ? -1.692 1.928 -1.438 1.00 85.75 72 MET A N 1
ATOM 550 C CA . MET A 1 72 ? -1.349 1.634 -0.051 1.00 85.75 72 MET A CA 1
ATOM 551 C C . MET A 1 72 ? -2.267 2.381 0.900 1.00 85.75 72 MET A C 1
ATOM 553 O O . MET A 1 72 ? -2.887 1.745 1.740 1.00 85.75 72 MET A O 1
ATOM 557 N N . GLU A 1 73 ? -2.479 3.681 0.723 1.00 88.44 73 GLU A N 1
ATOM 558 C CA . GLU A 1 73 ? -3.390 4.441 1.581 1.00 88.44 73 GLU A CA 1
ATOM 559 C C . GLU A 1 73 ? -4.825 3.909 1.534 1.00 88.44 73 GLU A C 1
ATOM 561 O O . GLU A 1 73 ? -5.469 3.742 2.571 1.00 88.44 73 GLU A O 1
ATOM 566 N N . ARG A 1 74 ? -5.343 3.596 0.339 1.00 85.25 74 ARG A N 1
ATOM 567 C CA . ARG A 1 74 ? -6.707 3.062 0.190 1.00 85.25 74 ARG A CA 1
ATOM 568 C C . ARG A 1 74 ? -6.857 1.686 0.831 1.00 85.25 74 ARG A C 1
ATOM 570 O O . ARG A 1 74 ? -7.891 1.406 1.440 1.00 85.25 74 ARG A O 1
ATOM 577 N N . ARG A 1 75 ? -5.859 0.812 0.676 1.00 85.06 75 ARG A N 1
ATOM 578 C CA . ARG A 1 75 ? -5.869 -0.541 1.250 1.00 85.06 75 ARG A CA 1
ATOM 579 C C . ARG A 1 75 ? -5.623 -0.511 2.751 1.00 85.06 75 ARG A C 1
ATOM 581 O O . ARG A 1 75 ? -6.369 -1.156 3.477 1.00 85.06 75 ARG A O 1
ATOM 588 N N . PHE A 1 76 ? -4.653 0.271 3.208 1.00 87.06 76 PHE A N 1
ATOM 589 C CA . PHE A 1 76 ? -4.290 0.421 4.610 1.00 87.06 76 PHE A CA 1
ATOM 590 C C . PHE A 1 76 ? -5.432 1.033 5.412 1.00 87.06 76 PHE A C 1
ATOM 592 O O . PHE A 1 76 ? -5.827 0.452 6.414 1.00 87.06 76 PHE A O 1
ATOM 599 N N . LYS A 1 77 ? -6.064 2.117 4.934 1.00 79.56 77 LYS A N 1
ATOM 600 C CA . LYS A 1 77 ? -7.244 2.692 5.606 1.00 79.56 77 LYS A CA 1
ATOM 601 C C . LYS A 1 77 ? -8.360 1.667 5.759 1.00 79.56 77 LYS A C 1
ATOM 603 O O . LYS A 1 77 ? -8.928 1.559 6.836 1.00 79.56 77 LYS A O 1
ATOM 608 N N . LYS A 1 78 ? -8.649 0.876 4.719 1.00 82.12 78 LYS A N 1
ATOM 609 C CA . LYS A 1 78 ? -9.649 -0.200 4.805 1.00 82.12 78 LYS A CA 1
ATOM 610 C C . LYS A 1 78 ? -9.227 -1.317 5.754 1.00 82.12 78 LYS A C 1
ATOM 612 O O . LYS A 1 78 ? -10.065 -1.801 6.500 1.00 82.12 78 LYS A O 1
ATOM 617 N N . PHE A 1 79 ? -7.961 -1.722 5.729 1.00 87.81 79 PHE A N 1
ATOM 618 C CA . PHE A 1 79 ? -7.431 -2.771 6.594 1.00 87.81 79 PHE A CA 1
ATOM 619 C C . PHE A 1 79 ? -7.483 -2.357 8.066 1.00 87.81 79 PHE A C 1
ATOM 621 O O . PHE A 1 79 ? -8.097 -3.047 8.875 1.00 87.81 79 PHE A O 1
ATOM 628 N N . VAL A 1 80 ? -6.917 -1.190 8.380 1.00 86.88 80 VAL A N 1
ATOM 629 C CA . VAL A 1 80 ? -6.940 -0.578 9.710 1.00 86.88 80 VAL A CA 1
ATOM 630 C C . VAL A 1 80 ? -8.379 -0.383 10.156 1.00 86.88 80 VAL A C 1
ATOM 632 O O . VAL A 1 80 ? -8.742 -0.877 11.213 1.00 86.88 80 VAL A O 1
ATOM 635 N N . PHE A 1 81 ? -9.235 0.240 9.343 1.00 83.56 81 PHE A N 1
ATOM 636 C CA . PHE A 1 81 ? -10.636 0.443 9.706 1.00 83.56 81 PHE A CA 1
ATOM 637 C C . PHE A 1 81 ? -11.368 -0.876 9.952 1.00 83.56 81 PHE A C 1
ATOM 639 O O . PHE A 1 81 ? -12.088 -0.982 10.932 1.00 83.56 81 PHE A O 1
ATOM 646 N N . ASN A 1 82 ? -11.170 -1.898 9.118 1.00 86.31 82 ASN A N 1
ATOM 647 C CA . ASN A 1 82 ? -11.817 -3.195 9.302 1.00 86.31 82 ASN A CA 1
ATOM 648 C C . ASN A 1 82 ? -11.334 -3.902 10.580 1.00 86.31 82 ASN A C 1
ATOM 650 O O . ASN A 1 82 ? -12.140 -4.468 11.317 1.00 86.31 82 ASN A O 1
ATOM 654 N N . HIS A 1 83 ? -10.036 -3.825 10.874 1.00 84.50 83 HIS A N 1
ATOM 655 C CA . HIS A 1 83 ? -9.458 -4.403 12.084 1.00 84.50 83 HIS A CA 1
ATOM 656 C C . HIS A 1 83 ? -9.911 -3.653 13.349 1.00 84.50 83 HIS A C 1
ATOM 658 O O . HIS A 1 83 ? -10.406 -4.260 14.300 1.00 84.50 83 HIS A O 1
ATOM 664 N N . PHE A 1 84 ? -9.846 -2.320 13.332 1.00 82.75 84 PHE A N 1
ATOM 665 C CA . PHE A 1 84 ? -10.321 -1.473 14.425 1.00 82.75 84 PHE A CA 1
ATOM 666 C C . PHE A 1 84 ? -11.835 -1.551 14.607 1.00 82.75 84 PHE A C 1
ATOM 668 O O . PHE A 1 84 ? -12.296 -1.534 15.741 1.00 82.75 84 PHE A O 1
ATOM 675 N N . ALA A 1 85 ? -12.621 -1.693 13.538 1.00 83.38 85 ALA A N 1
ATOM 676 C CA . ALA A 1 85 ? -14.069 -1.871 13.627 1.00 83.38 85 ALA A CA 1
ATOM 677 C C . ALA A 1 85 ? -14.446 -3.186 14.322 1.00 83.38 85 ALA A C 1
ATOM 679 O O . ALA A 1 85 ? -15.471 -3.255 15.000 1.00 83.38 85 ALA A O 1
ATOM 680 N N . HIS A 1 86 ? -13.629 -4.232 14.177 1.00 81.31 86 HIS A N 1
ATOM 681 C CA . HIS A 1 86 ? -13.826 -5.472 14.922 1.00 81.31 86 HIS A CA 1
ATOM 682 C C . HIS A 1 86 ? -13.540 -5.269 16.416 1.00 81.31 86 HIS A C 1
ATOM 684 O O . HIS A 1 86 ? -14.351 -5.648 17.261 1.00 81.31 86 HIS A O 1
ATOM 690 N N . HIS A 1 87 ? -12.432 -4.601 16.746 1.00 80.06 87 HIS A N 1
ATOM 691 C CA . HIS A 1 87 ? -12.060 -4.312 18.134 1.00 80.06 87 HIS A CA 1
ATOM 692 C C . HIS A 1 87 ? -13.008 -3.324 18.828 1.00 80.06 87 HIS A C 1
ATOM 694 O O . HIS A 1 87 ? -13.391 -3.539 19.976 1.00 80.06 87 HIS A O 1
ATOM 700 N N . SER A 1 88 ? -13.460 -2.275 18.142 1.00 81.06 88 SER A N 1
ATOM 701 C CA . SER A 1 88 ? -14.383 -1.286 18.711 1.00 81.06 88 SER A CA 1
ATOM 702 C C . SER A 1 88 ? -15.737 -1.904 19.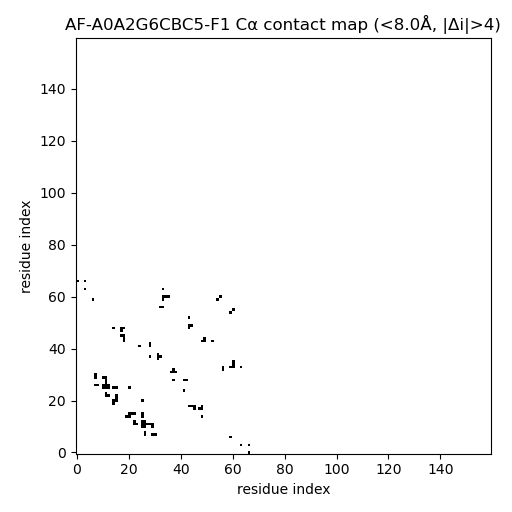061 1.00 81.06 88 SER A C 1
ATOM 704 O O . SER A 1 88 ? -16.313 -1.587 20.102 1.00 81.06 88 SER A O 1
ATOM 706 N N . LYS A 1 89 ? -16.216 -2.863 18.256 1.00 81.75 89 LYS A N 1
ATOM 707 C CA . LYS A 1 89 ? -17.417 -3.647 18.577 1.00 81.75 89 LYS A CA 1
ATOM 708 C C . LYS A 1 89 ? -17.243 -4.474 19.849 1.00 81.75 89 LYS A C 1
ATOM 710 O O . LYS A 1 89 ? -18.187 -4.564 20.634 1.00 81.75 89 LYS A O 1
ATOM 715 N N . GLN A 1 90 ? -16.062 -5.049 20.077 1.00 85.94 90 GLN A N 1
ATOM 716 C CA . GLN A 1 90 ? -15.782 -5.807 21.302 1.00 85.94 90 GLN A CA 1
ATOM 717 C C . GLN A 1 90 ? -15.766 -4.908 22.544 1.00 85.94 90 GLN A C 1
ATOM 719 O O . GLN A 1 90 ? -16.332 -5.280 23.575 1.00 85.94 90 GLN A O 1
ATOM 724 N N . LEU A 1 91 ? -15.193 -3.707 22.443 1.00 84.06 91 LEU A N 1
ATOM 725 C CA . LEU A 1 91 ? -15.197 -2.728 23.535 1.00 84.06 91 LEU A CA 1
ATOM 726 C C . LEU A 1 91 ? -16.622 -2.271 23.872 1.00 84.06 91 LEU A C 1
ATOM 728 O O . LEU A 1 91 ? -17.042 -2.377 25.023 1.00 84.06 91 LEU A O 1
ATOM 732 N N . ALA A 1 92 ? -17.414 -1.905 22.861 1.00 86.25 92 ALA A N 1
ATOM 733 C CA . ALA A 1 92 ? -18.805 -1.490 23.053 1.00 86.25 92 ALA A CA 1
ATOM 734 C C . ALA A 1 92 ? -19.676 -2.592 23.691 1.00 86.25 92 ALA A C 1
ATOM 736 O O . ALA A 1 92 ? -20.574 -2.316 24.487 1.00 86.25 92 ALA A O 1
ATOM 737 N N . GLN A 1 93 ? -19.427 -3.864 23.364 1.00 91.06 93 GLN A N 1
ATOM 738 C CA . GLN A 1 93 ? -20.113 -4.986 24.010 1.00 91.06 93 GLN A CA 1
ATOM 739 C C . GLN A 1 93 ? -19.664 -5.200 25.457 1.00 91.06 93 GLN A C 1
ATOM 741 O O . GLN A 1 93 ? -20.482 -5.573 26.299 1.00 91.06 93 GLN A O 1
ATOM 746 N N . THR A 1 94 ? -18.384 -4.978 25.745 1.00 89.19 94 THR A N 1
ATOM 74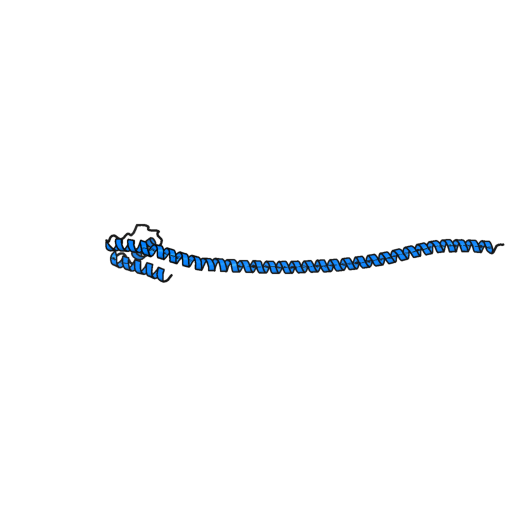7 C CA . THR A 1 94 ? -17.816 -5.125 27.088 1.00 89.19 94 THR A CA 1
ATOM 748 C C . THR A 1 94 ? -18.391 -4.077 28.029 1.00 89.19 94 THR A C 1
ATOM 750 O O . THR A 1 94 ? -18.890 -4.440 29.092 1.00 89.19 94 THR A O 1
ATOM 753 N N . GLU A 1 95 ? -18.443 -2.814 27.602 1.00 87.69 95 GLU A N 1
ATOM 754 C CA . GLU A 1 95 ? -19.072 -1.737 28.372 1.00 87.69 95 GLU A CA 1
ATOM 755 C C . GLU A 1 95 ? -20.545 -2.031 28.649 1.00 87.69 95 GLU A C 1
ATOM 757 O O . GLU A 1 95 ? -20.968 -1.955 29.794 1.00 87.69 95 GLU A O 1
ATOM 762 N N . ARG A 1 96 ? -21.316 -2.490 27.653 1.00 90.94 96 ARG A N 1
ATOM 763 C CA . ARG A 1 96 ? -22.730 -2.868 27.859 1.00 90.94 96 ARG A CA 1
ATOM 764 C C . ARG A 1 96 ? -22.918 -4.012 28.854 1.00 90.94 96 ARG A C 1
ATOM 766 O O . ARG A 1 96 ? -23.922 -4.060 29.561 1.00 90.94 96 ARG A O 1
ATOM 773 N N . LYS A 1 97 ? -22.003 -4.984 28.878 1.00 94.62 97 LYS A N 1
ATOM 774 C CA . LYS A 1 97 ? -22.041 -6.070 29.870 1.00 94.62 97 LYS A CA 1
ATOM 775 C C . LYS A 1 97 ? -21.677 -5.542 31.255 1.00 94.62 97 LYS A C 1
ATOM 777 O O . LYS A 1 97 ? -22.299 -5.953 32.231 1.00 94.62 97 LYS A O 1
ATOM 782 N N . LEU A 1 98 ? -20.696 -4.646 31.332 1.00 94.75 98 LEU A N 1
ATOM 783 C CA . LEU A 1 98 ? -20.248 -4.042 32.579 1.00 94.75 98 LEU A CA 1
ATOM 784 C C . LEU A 1 98 ? -21.326 -3.133 33.177 1.00 94.75 98 LEU A C 1
ATOM 786 O O . LEU A 1 98 ? -21.608 -3.259 34.362 1.00 94.75 98 LEU A O 1
ATOM 790 N N . THR A 1 99 ? -21.994 -2.307 32.367 1.00 90.25 99 THR A N 1
ATOM 791 C CA . THR A 1 99 ? -23.091 -1.436 32.819 1.00 90.25 99 THR A CA 1
ATOM 792 C C . THR A 1 99 ? -24.282 -2.242 33.311 1.00 90.25 99 THR A C 1
ATOM 794 O O . THR A 1 99 ? -24.785 -1.968 34.392 1.00 90.25 99 THR A O 1
ATOM 797 N N . LYS A 1 100 ? -24.679 -3.305 32.600 1.00 96.12 100 LYS A N 1
ATOM 798 C CA . LYS A 1 100 ? -25.734 -4.212 33.084 1.00 96.12 100 LYS A CA 1
ATOM 799 C C . LYS A 1 100 ? -25.373 -4.875 34.413 1.00 96.12 100 LYS A C 1
ATOM 801 O O . LYS A 1 100 ? -26.235 -4.998 35.274 1.00 96.12 100 LYS A O 1
ATOM 806 N N . LYS A 1 101 ? -24.119 -5.310 34.588 1.00 95.81 101 LYS A N 1
ATOM 807 C CA . LYS A 1 101 ? -23.651 -5.865 35.869 1.00 95.81 101 LYS A CA 1
ATOM 808 C C . 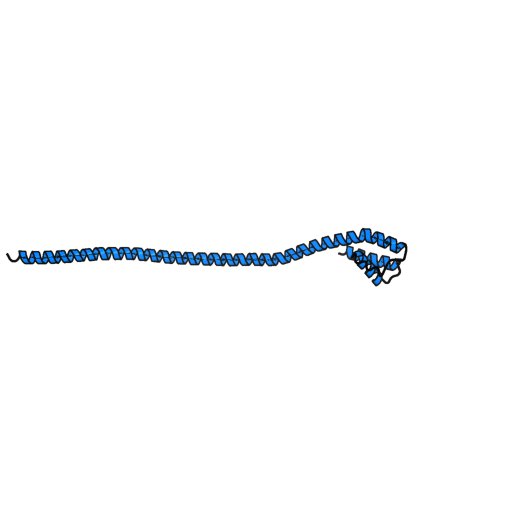LYS A 1 101 ? -23.673 -4.809 36.974 1.00 95.81 101 LYS A C 1
ATOM 810 O O . LYS A 1 101 ? -24.177 -5.098 38.049 1.00 95.81 101 LYS A O 1
ATOM 815 N N . LEU A 1 102 ? -23.195 -3.599 36.687 1.00 96.44 102 LEU A N 1
ATOM 816 C CA . LEU A 1 102 ? -23.236 -2.456 37.603 1.00 96.44 102 LEU A CA 1
ATOM 817 C C . LEU A 1 102 ? -24.668 -2.118 38.038 1.00 96.44 102 LEU A C 1
ATOM 819 O O . LEU A 1 102 ? -24.910 -1.953 39.228 1.00 96.44 102 LEU A O 1
ATOM 823 N N . GLU A 1 103 ? -25.624 -2.068 37.108 1.00 95.38 103 GLU A N 1
ATOM 824 C CA . GLU A 1 103 ? -27.038 -1.813 37.416 1.00 95.38 103 GLU A CA 1
ATOM 825 C C . GLU A 1 103 ? -27.670 -2.930 38.255 1.00 95.38 103 GLU A C 1
ATOM 827 O O . GLU A 1 103 ? -28.454 -2.651 39.160 1.00 95.38 103 GLU A O 1
ATOM 832 N N . LEU A 1 104 ? -27.331 -4.194 37.979 1.00 96.62 104 LEU A N 1
ATOM 833 C CA . LEU A 1 104 ? -27.795 -5.331 38.778 1.00 96.62 104 LEU A CA 1
ATOM 834 C C . 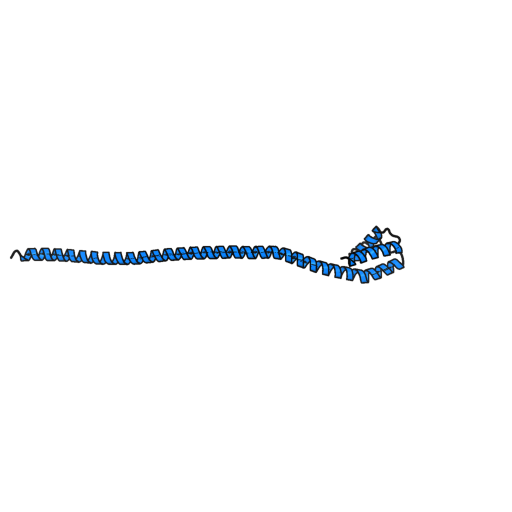LEU A 1 104 ? -27.256 -5.258 40.209 1.00 96.62 104 LEU A C 1
ATOM 836 O O . LEU A 1 104 ? -28.035 -5.366 41.151 1.00 96.62 104 LEU A O 1
ATOM 840 N N . THR A 1 105 ? -25.957 -4.997 40.370 1.00 95.12 105 THR A N 1
ATOM 841 C CA . THR A 1 105 ? -25.340 -4.808 41.689 1.00 95.12 105 THR A CA 1
ATOM 842 C C . THR A 1 105 ? -25.948 -3.613 42.427 1.00 95.12 105 THR A C 1
ATOM 844 O O . THR A 1 105 ? -26.217 -3.710 43.620 1.00 95.12 105 THR A O 1
ATOM 847 N N . ALA A 1 106 ? -26.233 -2.506 41.734 1.00 96.69 106 ALA A N 1
ATOM 848 C CA . ALA A 1 106 ? -26.893 -1.350 42.338 1.00 96.69 106 ALA A CA 1
ATOM 849 C C . ALA A 1 106 ? -28.305 -1.687 42.852 1.00 96.69 106 ALA A C 1
ATOM 851 O O . ALA A 1 106 ? -28.660 -1.287 43.960 1.00 96.69 106 ALA A O 1
ATOM 852 N N . LYS A 1 107 ? -29.089 -2.463 42.090 1.00 97.19 107 LYS A N 1
ATOM 853 C CA . LYS A 1 107 ? -30.417 -2.929 42.525 1.00 97.19 107 LYS A CA 1
ATOM 854 C C . LYS A 1 107 ? -30.348 -3.855 43.734 1.00 97.19 107 LYS A C 1
ATOM 856 O O . LYS A 1 107 ? -31.161 -3.721 44.641 1.00 97.19 107 LYS A O 1
ATOM 861 N N . GLU A 1 108 ? -29.385 -4.770 43.757 1.00 96.69 108 GLU A N 1
ATOM 862 C CA . GLU A 1 108 ? -29.220 -5.717 44.862 1.00 96.69 108 GLU A CA 1
ATOM 863 C C . GLU A 1 108 ? -28.881 -4.992 46.174 1.00 96.69 108 GLU A C 1
ATOM 865 O O . GLU A 1 108 ? -29.510 -5.250 47.200 1.00 96.69 108 GLU A O 1
ATOM 870 N N . ILE A 1 109 ? -28.002 -3.983 46.115 1.00 95.94 109 ILE A N 1
ATOM 871 C CA . ILE A 1 109 ? -27.700 -3.099 47.253 1.00 95.94 109 ILE A CA 1
ATOM 872 C C . ILE A 1 109 ? -28.941 -2.305 47.689 1.00 95.94 109 ILE A C 1
ATOM 874 O O . ILE A 1 109 ? -29.192 -2.159 48.886 1.00 95.94 109 ILE A O 1
ATOM 878 N N . GLU A 1 110 ? -29.735 -1.788 46.747 1.00 96.38 110 GLU A N 1
ATOM 879 C CA . GLU A 1 110 ? -30.957 -1.042 47.073 1.00 96.38 110 GLU A CA 1
ATOM 880 C C . GLU A 1 110 ? -31.990 -1.927 47.794 1.00 96.38 110 GLU A C 1
ATOM 882 O O . GLU A 1 110 ? -32.618 -1.503 48.771 1.00 96.38 110 GLU A O 1
ATOM 887 N N . ASP A 1 111 ? -32.145 -3.175 47.355 1.00 96.88 111 ASP A N 1
ATOM 888 C CA . ASP A 1 111 ? -33.044 -4.141 47.981 1.00 96.88 111 ASP A CA 1
ATOM 889 C C . ASP A 1 111 ? -32.556 -4.572 49.371 1.00 96.88 111 ASP A C 1
ATOM 891 O O . ASP A 1 111 ? -33.368 -4.705 50.297 1.00 96.88 111 ASP A O 1
ATOM 895 N N . GLU A 1 112 ? -31.246 -4.742 49.560 1.00 95.56 112 GLU A N 1
ATOM 896 C CA . GLU A 1 112 ? -30.654 -4.966 50.883 1.00 95.56 112 GLU A CA 1
ATOM 897 C C . GLU A 1 112 ? -30.869 -3.768 51.813 1.00 95.56 112 GLU A C 1
ATOM 899 O O . GLU A 1 112 ? -31.358 -3.943 52.932 1.00 95.56 112 GLU A O 1
ATOM 904 N N . ALA A 1 113 ? -30.625 -2.543 51.344 1.00 94.75 113 ALA A N 1
ATOM 905 C CA . ALA A 1 113 ? -30.858 -1.329 52.124 1.00 94.75 113 ALA A CA 1
ATOM 906 C C . ALA A 1 113 ? -32.326 -1.207 52.571 1.00 94.75 113 ALA A C 1
ATOM 908 O O . ALA A 1 113 ? -32.604 -0.888 53.731 1.00 94.75 113 ALA A O 1
ATOM 909 N N . LYS A 1 114 ? -33.285 -1.541 51.694 1.00 95.94 114 LYS A N 1
ATOM 910 C CA . LYS A 1 114 ? -34.721 -1.580 52.034 1.00 95.94 114 LYS A CA 1
ATOM 911 C C . LYS A 1 114 ? -35.044 -2.627 53.103 1.00 95.94 114 LYS A C 1
ATOM 913 O O . LYS A 1 114 ? -35.891 -2.376 53.967 1.00 95.94 114 LYS A O 1
ATOM 918 N N . LYS A 1 115 ? -34.4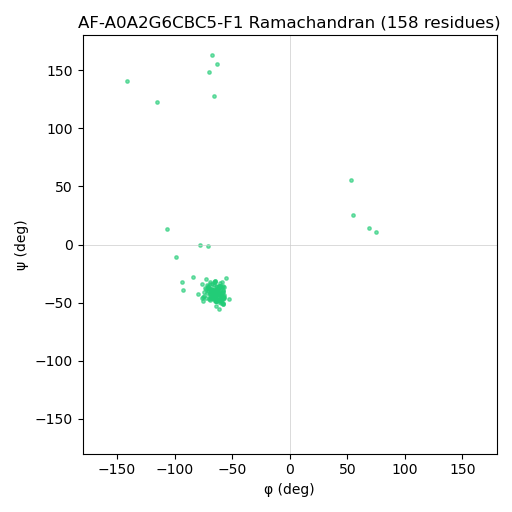07 -3.803 53.069 1.00 95.44 115 LYS A N 1
ATOM 919 C CA . LYS A 1 115 ? -34.581 -4.841 54.104 1.00 95.44 115 LYS A CA 1
ATOM 920 C C . LYS A 1 115 ? -34.038 -4.371 55.451 1.00 95.44 115 LYS A C 1
ATOM 922 O O . LYS A 1 115 ? -34.752 -4.487 56.450 1.00 95.44 115 LYS A O 1
ATOM 927 N N . THR A 1 116 ? -32.842 -3.789 55.467 1.00 89.00 116 THR A N 1
ATOM 928 C CA . THR A 1 116 ? -32.209 -3.241 56.675 1.00 89.00 116 THR A CA 1
ATOM 929 C C . THR A 1 116 ? -33.060 -2.129 57.287 1.00 89.00 116 THR A C 1
ATOM 931 O O . THR A 1 116 ? -33.380 -2.183 58.473 1.00 89.00 116 THR A O 1
ATOM 934 N N . GLN A 1 117 ? -33.569 -1.193 56.476 1.00 92.81 117 GLN A N 1
ATOM 935 C CA . GLN A 1 117 ? -34.493 -0.156 56.957 1.00 92.81 117 GLN A CA 1
ATOM 936 C C . GLN A 1 117 ? -35.769 -0.741 57.582 1.00 92.81 117 GLN A C 1
ATOM 938 O O . GLN A 1 117 ? -36.216 -0.279 58.634 1.00 92.81 117 GLN A O 1
ATOM 943 N N . LYS A 1 118 ? -36.363 -1.782 56.980 1.00 94.75 118 LYS A N 1
ATOM 944 C CA . LYS A 1 118 ? -37.530 -2.467 57.569 1.00 94.75 118 LYS A CA 1
ATOM 945 C C . LYS A 1 118 ? -37.202 -3.127 58.910 1.00 94.75 118 LYS A C 1
ATOM 947 O O . LYS A 1 118 ? -38.060 -3.137 59.795 1.00 94.75 118 LYS A O 1
ATOM 952 N N . GLN A 1 119 ? -36.007 -3.693 59.074 1.00 91.69 119 GLN A N 1
ATOM 953 C CA . GLN A 1 119 ? -35.576 -4.265 60.352 1.00 91.69 119 GLN A CA 1
ATOM 954 C C . GLN A 1 119 ? -35.402 -3.184 61.420 1.00 91.69 119 GLN A C 1
ATOM 956 O O . GLN A 1 119 ? -35.955 -3.331 62.509 1.00 91.69 119 GLN A O 1
ATOM 961 N N . GLU A 1 120 ? -34.742 -2.070 61.103 1.00 89.31 120 GLU A N 1
ATOM 962 C CA . GLU A 1 120 ? -34.596 -0.949 62.040 1.00 89.31 120 GLU A CA 1
ATOM 963 C C . GLU A 1 120 ? -35.948 -0.394 62.501 1.00 89.31 120 GLU A C 1
ATOM 965 O O . GLU A 1 120 ? -36.137 -0.092 63.679 1.00 89.31 120 GLU A O 1
ATOM 970 N N . GLN A 1 121 ? -36.925 -0.287 61.596 1.00 90.44 121 GLN A N 1
ATOM 971 C CA . GLN A 1 121 ? -38.277 0.150 61.954 1.00 90.44 121 GLN A CA 1
ATOM 972 C C . GLN A 1 121 ? -38.968 -0.820 62.921 1.00 90.44 121 GLN A C 1
ATOM 974 O O . GLN A 1 121 ? -39.642 -0.376 63.854 1.00 90.44 121 GLN A O 1
ATOM 979 N N . LYS A 1 122 ? -38.788 -2.136 62.736 1.00 92.38 122 LYS A N 1
ATOM 980 C CA . LYS A 1 122 ? -39.299 -3.146 63.677 1.00 92.38 122 LYS A CA 1
ATOM 981 C C . LYS A 1 122 ? -38.613 -3.038 65.038 1.00 92.38 122 LYS A C 1
ATOM 983 O O . LYS A 1 122 ? -39.315 -3.044 66.043 1.00 92.38 122 LYS A O 1
ATOM 988 N N . ILE A 1 123 ? -37.288 -2.875 65.075 1.00 87.88 123 ILE A N 1
ATOM 989 C CA . ILE A 1 123 ? -36.523 -2.704 66.322 1.00 87.88 123 ILE A CA 1
ATOM 990 C C . ILE A 1 123 ? -37.006 -1.465 67.075 1.00 87.88 123 ILE A C 1
ATOM 992 O O . ILE A 1 123 ? -37.369 -1.572 68.239 1.00 87.88 123 ILE A O 1
ATOM 996 N N . LYS A 1 124 ? -37.154 -0.317 66.403 1.00 90.06 124 LYS A N 1
ATOM 997 C CA . LYS A 1 124 ? -37.692 0.909 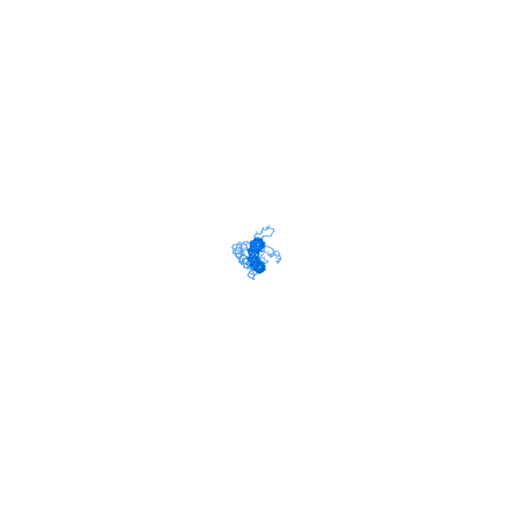67.022 1.00 90.06 124 LYS A CA 1
ATOM 998 C C . LYS A 1 124 ? -39.105 0.732 67.581 1.00 90.06 124 LYS A C 1
ATOM 1000 O O . LYS A 1 124 ? -39.475 1.400 68.544 1.00 90.06 124 LYS A O 1
ATOM 1005 N N . LYS A 1 125 ? -39.928 -0.123 66.967 1.00 91.12 125 LYS A N 1
ATOM 1006 C CA . LYS A 1 125 ? -41.266 -0.445 67.481 1.00 91.12 125 LYS A CA 1
ATOM 1007 C C . LYS A 1 125 ? -41.180 -1.325 68.730 1.00 91.12 125 LYS A C 1
ATOM 1009 O O . LYS A 1 125 ? -41.823 -1.002 69.724 1.00 91.12 125 LYS A O 1
ATOM 1014 N N . LEU A 1 126 ? -40.344 -2.360 68.697 1.00 87.31 126 LEU A N 1
ATOM 1015 C CA . LEU A 1 126 ? -40.086 -3.233 69.843 1.00 87.31 126 LEU A CA 1
ATOM 1016 C C . LEU A 1 126 ? -39.482 -2.456 71.019 1.00 87.31 126 LEU A C 1
ATOM 1018 O O . LEU A 1 126 ? -39.943 -2.606 72.139 1.00 87.31 126 LEU A O 1
ATOM 1022 N N . GLU A 1 127 ? -38.536 -1.546 70.783 1.00 89.06 127 GLU A N 1
ATOM 1023 C CA . GLU A 1 127 ? -37.980 -0.671 71.826 1.00 89.06 127 GLU A CA 1
ATOM 1024 C C . GLU A 1 127 ? -39.056 0.191 72.502 1.00 89.06 127 GLU A C 1
ATOM 1026 O O . GLU A 1 127 ? -39.002 0.425 73.709 1.00 89.06 127 GLU A O 1
ATOM 1031 N N . LYS A 1 128 ? -40.056 0.665 71.747 1.00 88.31 128 LYS A N 1
ATOM 1032 C CA . LYS A 1 128 ? -41.197 1.400 72.317 1.00 88.31 128 LYS A CA 1
ATOM 1033 C C . LYS A 1 128 ? -42.103 0.497 73.152 1.00 88.31 128 LYS A C 1
ATOM 1035 O O . LYS A 1 128 ? -42.608 0.952 74.176 1.00 88.31 128 LYS A O 1
ATOM 1040 N N . GLU A 1 129 ? -42.318 -0.745 72.725 1.00 86.62 129 GLU A N 1
ATOM 1041 C CA . GLU A 1 129 ? -43.092 -1.744 73.473 1.00 86.62 129 GLU A CA 1
ATOM 1042 C C . GLU A 1 129 ? -42.371 -2.135 74.770 1.00 86.62 129 GLU A C 1
ATOM 1044 O O . GLU A 1 129 ? -42.973 -2.041 75.836 1.00 86.62 129 GLU A O 1
ATOM 1049 N N . VAL A 1 130 ? -41.063 -2.408 74.714 1.00 86.12 130 VAL A N 1
ATOM 1050 C CA . VAL A 1 130 ? -40.228 -2.693 75.894 1.00 86.12 130 VAL A CA 1
ATOM 1051 C C . VAL A 1 130 ? -40.238 -1.521 76.877 1.00 86.12 130 VAL A C 1
ATOM 1053 O O . VAL A 1 130 ? -40.506 -1.725 78.056 1.00 86.12 130 VAL A O 1
ATOM 1056 N N . LYS A 1 131 ? -40.057 -0.271 76.421 1.00 80.81 131 LYS A N 1
ATOM 1057 C CA . LYS A 1 131 ? -40.152 0.912 77.306 1.00 80.81 131 LYS A CA 1
ATOM 1058 C C . LYS A 1 131 ? -41.529 1.056 77.964 1.00 80.81 131 LYS A C 1
ATOM 1060 O O . LYS A 1 131 ? -41.630 1.545 79.089 1.00 80.81 131 LYS A O 1
ATOM 1065 N N . LYS A 1 132 ? -42.598 0.652 77.272 1.00 79.38 132 LYS A N 1
ATOM 1066 C CA . LYS A 1 132 ? -43.966 0.673 77.806 1.00 79.38 132 LYS A CA 1
ATOM 1067 C C . LYS A 1 132 ? -44.168 -0.418 78.859 1.00 79.38 132 LYS A C 1
ATOM 1069 O O . LYS A 1 132 ? -44.758 -0.136 79.902 1.00 79.38 132 LYS A O 1
ATOM 1074 N N . GLU A 1 133 ? -43.644 -1.617 78.617 1.00 76.75 133 GLU A N 1
ATOM 1075 C CA . GLU A 1 133 ? -43.651 -2.721 79.580 1.00 76.75 133 GLU A CA 1
ATOM 1076 C C . GLU A 1 133 ? -42.794 -2.415 80.812 1.00 76.75 133 GLU A C 1
ATOM 1078 O O . GLU A 1 133 ? -43.248 -2.642 81.930 1.00 76.75 133 GLU A O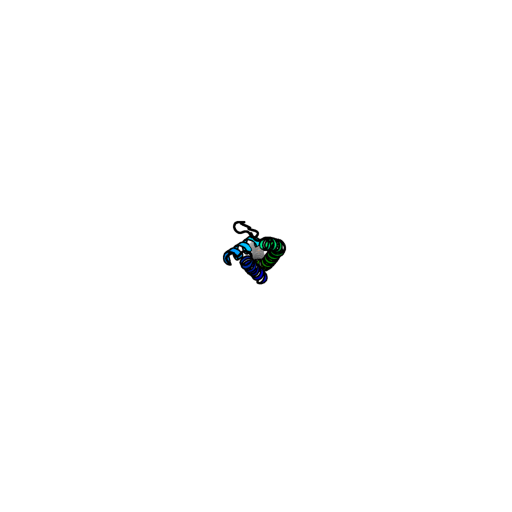 1
ATOM 1083 N N . GLU A 1 134 ? -41.608 -1.822 80.655 1.00 74.06 134 GLU A N 1
ATOM 1084 C CA . GLU A 1 134 ? -40.772 -1.383 81.781 1.00 74.06 134 GLU A CA 1
ATOM 1085 C C . GLU A 1 134 ? -41.477 -0.320 82.635 1.00 74.06 134 GLU A C 1
ATOM 1087 O O . GLU A 1 134 ? -41.483 -0.422 83.866 1.00 74.06 134 GLU A O 1
ATOM 1092 N N . GLY A 1 135 ? -42.139 0.659 82.007 1.00 68.25 135 GLY A N 1
ATOM 1093 C CA . GLY A 1 135 ? -42.945 1.664 82.707 1.00 68.25 135 GLY A CA 1
ATOM 1094 C C . GLY A 1 135 ? -44.151 1.067 83.443 1.00 68.25 135 GLY A C 1
ATOM 1095 O O . GLY A 1 135 ? -44.427 1.438 84.587 1.00 68.25 135 GLY A O 1
ATOM 1096 N N . GLN A 1 136 ? -44.849 0.097 82.840 1.00 62.50 136 GLN A N 1
ATOM 1097 C CA . GLN A 1 136 ? -45.953 -0.620 83.491 1.00 62.50 136 GLN A CA 1
ATOM 1098 C C . GLN A 1 136 ? -45.477 -1.549 84.609 1.00 62.50 136 GLN A C 1
ATOM 1100 O O . GLN A 1 136 ? -46.135 -1.639 85.643 1.00 62.50 136 GLN A O 1
ATOM 1105 N N . ASN A 1 137 ? -44.333 -2.210 84.450 1.00 63.50 137 ASN A N 1
ATOM 1106 C CA . ASN A 1 137 ? -43.770 -3.102 85.457 1.00 63.50 137 ASN A CA 1
ATOM 1107 C C . ASN A 1 137 ? -43.235 -2.309 86.662 1.00 63.50 137 ASN A C 1
ATOM 1109 O O . ASN A 1 137 ? -43.467 -2.692 87.808 1.00 63.50 137 ASN A O 1
ATOM 1113 N N . GLN A 1 138 ? -42.617 -1.142 86.440 1.00 61.41 138 GLN A N 1
ATOM 1114 C CA . GLN A 1 138 ? -42.309 -0.197 87.522 1.00 61.41 138 GLN A CA 1
ATOM 1115 C C . GLN A 1 138 ? -43.581 0.331 88.200 1.00 61.41 138 GLN A C 1
ATOM 1117 O O . GLN A 1 138 ? -43.642 0.345 89.430 1.00 61.41 138 GLN A O 1
ATOM 1122 N N . GLY A 1 139 ? -44.619 0.682 87.434 1.00 58.69 139 GLY A N 1
ATOM 1123 C CA . GLY A 1 139 ? -45.932 1.062 87.965 1.00 58.69 139 GLY A CA 1
ATOM 1124 C C . GLY A 1 139 ? -46.561 -0.033 88.833 1.00 58.69 139 GLY A C 1
ATOM 1125 O O . GLY A 1 139 ? -46.954 0.235 89.965 1.00 58.69 139 GLY A O 1
ATOM 1126 N N . ASN A 1 140 ? -46.563 -1.286 88.375 1.00 60.62 140 ASN A N 1
ATOM 1127 C CA . ASN A 1 140 ? -47.045 -2.443 89.137 1.00 60.62 140 ASN A CA 1
ATOM 1128 C C . ASN A 1 140 ? -46.188 -2.738 90.375 1.00 60.62 140 ASN A C 1
ATOM 1130 O O . ASN A 1 140 ? -46.717 -3.165 91.400 1.00 60.62 140 ASN A O 1
ATOM 1134 N N . LYS A 1 141 ? -44.878 -2.471 90.328 1.00 59.66 141 LYS A N 1
ATOM 1135 C CA . LYS A 1 141 ? -43.968 -2.604 91.477 1.00 59.66 141 LYS A CA 1
ATOM 1136 C C . LYS A 1 141 ? -44.178 -1.505 92.528 1.00 59.66 141 LYS A C 1
ATOM 1138 O O . LYS A 1 141 ? -43.962 -1.749 93.714 1.00 59.66 141 LYS A O 1
ATOM 1143 N N . ILE A 1 142 ? -44.612 -0.309 92.125 1.00 60.72 142 ILE A N 1
ATOM 1144 C CA . ILE A 1 142 ? -45.029 0.768 93.039 1.00 60.72 142 ILE A CA 1
ATOM 1145 C C . ILE A 1 142 ? -46.420 0.461 93.605 1.00 60.72 142 ILE A C 1
ATOM 1147 O O . ILE A 1 142 ? -46.606 0.504 94.819 1.00 60.72 142 ILE A O 1
ATOM 1151 N N . LEU A 1 143 ? -47.370 0.060 92.754 1.00 52.59 143 LEU A N 1
ATOM 1152 C CA . LEU A 1 143 ? -48.721 -0.326 93.162 1.00 52.59 143 LEU A CA 1
ATOM 1153 C C . LEU A 1 143 ? -48.709 -1.515 94.130 1.00 52.59 143 LEU A C 1
ATOM 1155 O O . LEU A 1 143 ? -49.440 -1.481 95.113 1.00 52.59 143 LEU A O 1
ATOM 1159 N N . SER A 1 144 ? -47.846 -2.520 93.946 1.00 54.38 144 SER A N 1
ATOM 1160 C CA . SER A 1 144 ? -47.721 -3.632 94.899 1.00 54.38 144 SER A CA 1
ATOM 1161 C C . SER A 1 144 ? -47.182 -3.176 96.259 1.00 54.38 144 SER A C 1
ATOM 1163 O O . SER A 1 144 ? -47.732 -3.565 97.287 1.00 54.38 144 SER A O 1
ATOM 1165 N N . LYS A 1 145 ? -46.198 -2.266 96.304 1.00 56.53 145 LYS A N 1
ATOM 1166 C CA . LYS A 1 145 ? -45.729 -1.652 97.562 1.00 56.53 145 LYS A CA 1
ATOM 1167 C C . LYS A 1 145 ? -46.818 -0.815 98.249 1.00 56.53 145 LYS A C 1
ATOM 1169 O O . LYS A 1 145 ? -46.949 -0.879 99.471 1.00 56.53 145 LYS A O 1
ATOM 1174 N N . THR A 1 146 ? -47.635 -0.075 97.495 1.00 57.00 146 THR A N 1
ATOM 1175 C CA . THR A 1 146 ? -48.745 0.730 98.040 1.00 57.00 146 THR A CA 1
ATOM 1176 C C . THR A 1 146 ? -49.933 -0.125 98.487 1.00 57.00 146 THR A C 1
ATOM 1178 O O . THR A 1 146 ? -50.533 0.176 99.515 1.00 57.00 146 THR A O 1
ATOM 1181 N N . ILE A 1 147 ? -50.267 -1.205 97.776 1.00 56.47 147 ILE A N 1
ATOM 1182 C CA . ILE A 1 147 ? -51.326 -2.154 98.162 1.00 56.47 147 ILE A CA 1
ATOM 1183 C C . ILE A 1 147 ? -50.913 -2.933 99.418 1.00 56.47 147 ILE A C 1
ATOM 1185 O O . ILE A 1 147 ? -51.729 -3.095 100.321 1.00 56.47 147 ILE A O 1
ATOM 1189 N N . ILE A 1 148 ? -49.641 -3.328 99.545 1.00 56.91 148 ILE A N 1
ATOM 1190 C CA . ILE A 1 148 ? -49.105 -3.960 100.764 1.00 56.91 148 ILE A CA 1
ATOM 1191 C C . ILE A 1 148 ? -49.100 -2.969 101.944 1.00 56.91 148 ILE A C 1
ATOM 1193 O O . ILE A 1 148 ? -49.474 -3.336 103.057 1.00 56.91 148 ILE A O 1
ATOM 1197 N N . SER A 1 149 ? -48.766 -1.695 101.705 1.00 54.75 149 SER A N 1
ATOM 1198 C CA . SER A 1 149 ? -48.848 -0.629 102.717 1.00 54.75 149 SER A CA 1
ATOM 1199 C C . SER A 1 149 ? -50.292 -0.319 103.143 1.00 54.75 149 SER A C 1
ATOM 1201 O O . SER A 1 149 ? -50.568 -0.219 104.336 1.00 54.75 149 SER A O 1
ATOM 1203 N N . LYS A 1 150 ? -51.247 -0.239 102.208 1.00 52.50 150 LYS A N 1
ATOM 1204 C CA . LYS A 1 150 ? -52.673 -0.057 102.532 1.00 52.50 150 LYS A CA 1
ATOM 1205 C C . LYS A 1 150 ? -53.278 -1.294 103.202 1.00 52.50 150 LYS A C 1
ATOM 1207 O O . LYS A 1 150 ? -54.109 -1.145 104.090 1.00 52.50 150 LYS A O 1
ATOM 1212 N N . GLY A 1 151 ? -52.838 -2.498 102.840 1.00 52.38 151 GLY A N 1
ATOM 1213 C CA . GLY A 1 151 ? -53.246 -3.748 103.487 1.00 52.38 151 GLY A CA 1
ATOM 1214 C C . GLY A 1 151 ? -52.744 -3.882 104.930 1.00 52.38 151 GLY A C 1
ATOM 1215 O O . GLY A 1 151 ? -53.466 -4.413 105.774 1.00 52.38 151 GLY A O 1
ATOM 1216 N N . SER A 1 152 ? -51.551 -3.361 105.252 1.00 53.03 152 SER A N 1
ATOM 1217 C CA . SER A 1 152 ? -51.079 -3.277 106.645 1.00 53.03 152 SER A CA 1
ATOM 1218 C C . SER A 1 152 ? -51.758 -2.141 107.425 1.00 53.03 152 SER A C 1
ATOM 1220 O O . SER A 1 152 ? -52.075 -2.318 108.601 1.00 53.03 152 SER A O 1
ATOM 1222 N N . PHE A 1 153 ? -52.078 -1.023 106.763 1.00 54.66 153 PHE A N 1
ATOM 1223 C CA . PHE A 1 153 ? -52.834 0.094 107.340 1.00 54.66 153 PHE A CA 1
ATOM 1224 C C . PHE A 1 153 ? -54.272 -0.304 107.728 1.00 54.66 153 PHE A C 1
ATOM 1226 O O . PHE A 1 153 ? -54.681 -0.081 108.867 1.00 54.66 153 PHE A O 1
ATOM 1233 N N . TRP A 1 154 ? -55.019 -0.973 106.839 1.00 52.00 154 TRP A N 1
ATOM 1234 C CA . TRP A 1 154 ? -56.382 -1.457 107.130 1.00 52.00 154 TRP A CA 1
ATOM 1235 C C . TRP A 1 154 ? -56.419 -2.531 108.229 1.00 52.00 154 TRP A C 1
ATOM 1237 O O . TRP A 1 154 ? -57.360 -2.560 109.020 1.00 52.00 154 TRP A O 1
ATOM 1247 N N . LYS A 1 155 ? -55.381 -3.373 108.345 1.00 55.09 155 LYS A N 1
ATOM 1248 C CA . LYS A 1 155 ? -55.262 -4.360 109.437 1.00 55.09 155 LYS A CA 1
ATOM 1249 C C . LYS A 1 155 ? -55.107 -3.728 110.825 1.00 55.09 155 LYS A C 1
ATOM 1251 O O . LYS A 1 155 ? -55.564 -4.322 111.796 1.00 55.09 155 LYS A O 1
ATOM 1256 N N . ASN A 1 156 ? -54.473 -2.559 110.928 1.00 53.28 156 ASN A N 1
ATOM 1257 C CA . ASN A 1 156 ? -54.309 -1.846 112.201 1.00 53.28 156 ASN A CA 1
ATOM 1258 C C . ASN A 1 156 ? -55.526 -0.985 112.566 1.00 53.28 156 ASN A C 1
ATOM 1260 O O . ASN A 1 156 ? -55.783 -0.784 113.749 1.00 53.28 156 ASN A O 1
ATOM 1264 N N . TRP A 1 157 ? -56.280 -0.500 111.576 1.00 56.16 157 TRP A N 1
ATOM 1265 C CA . TRP A 1 157 ? -57.478 0.311 111.807 1.00 56.16 157 TRP A CA 1
ATOM 1266 C C . TRP A 1 157 ? -58.657 -0.502 112.370 1.00 56.16 157 TRP A C 1
ATOM 1268 O O . TRP A 1 157 ? -59.361 -0.013 113.238 1.00 56.16 157 TRP A O 1
ATOM 1278 N N . PHE A 1 158 ? -58.824 -1.767 111.968 1.00 50.66 158 PHE A N 1
ATOM 1279 C CA . PHE A 1 158 ? -59.892 -2.649 112.479 1.00 50.66 158 PHE A CA 1
ATOM 1280 C C . PHE A 1 158 ? -59.637 -3.248 113.877 1.00 50.66 158 PHE A C 1
ATOM 1282 O O . PHE A 1 158 ? -60.451 -4.028 114.367 1.00 50.66 158 PHE A O 1
ATOM 1289 N N . LYS A 1 159 ? -58.493 -2.949 114.505 1.00 55.34 159 LYS A N 1
ATOM 1290 C CA . LYS A 1 159 ? -58.058 -3.568 115.770 1.00 55.34 159 LYS A CA 1
ATOM 1291 C C . LYS A 1 159 ? -58.175 -2.638 116.987 1.00 55.34 159 LYS A C 1
ATOM 1293 O O . LYS A 1 159 ? -57.600 -2.946 118.031 1.00 55.34 159 LYS A O 1
ATOM 1298 N N . LYS A 1 160 ? -58.879 -1.514 116.851 1.00 42.84 160 LYS A N 1
ATOM 1299 C CA . LYS A 1 160 ? -59.128 -0.519 117.898 1.00 42.84 160 LYS A CA 1
ATOM 1300 C C . LYS A 1 160 ? -60.566 -0.028 117.804 1.00 42.84 160 LYS A C 1
ATOM 1302 O O . LYS A 1 160 ? -61.107 0.325 118.870 1.00 42.84 160 LYS A O 1
#

Solvent-accessible surface area (backbone atoms only — not comparable to full-atom values): 8634 Å² total; per-residue (Å²): 107,72,68,54,52,50,50,44,52,51,44,9,53,50,42,19,72,67,69,66,45,54,61,65,56,19,35,49,45,39,48,33,51,58,71,66,64,55,85,70,84,69,72,67,81,43,74,66,42,45,54,50,51,52,55,43,51,68,57,44,32,60,52,49,52,53,53,52,52,57,49,46,53,58,50,48,53,50,50,53,48,55,55,48,54,55,52,52,52,54,50,57,50,47,52,56,51,49,51,53,50,52,53,50,53,51,49,53,52,51,54,50,51,53,51,52,53,54,49,54,54,50,50,58,50,50,54,54,50,51,54,49,50,52,53,49,50,52,49,50,56,50,48,51,54,50,51,53,50,50,54,56,51,55,60,60,63,79,72,116

Sequence (160 aa):
VVVVFLIIGGGALTFHIVEGWSYFDSLYFTVATFSTIGYGDIVPVTYIGKILVMVYAFLGVPLFVAITTLLMERRFKKFVFNHFAHHSKQLAQTERKLTKKLELTAKEIEDEAKKTQKQEQKIKKLEKEVKKEEGQNQGNKILSKTIISKGSFWKNWFKK

Foldseek 3Di:
DVVLCCLLQVQLVVCCVQQVDPSVVSSVCSVCLLVVVCPVPDDRPDPVSVVVSVVCSVPVNVVSVVVVVVVCVVVVCVVVCVVVVVVVVVVVVVVVVVVVVVVVVVVVVVVVVVVVVVVVVVVVVVVVVVVVVVVVVVVVVVVVVVVVVVVVVVVVVVPD

pLDDT: mean 84.66, std 13.35, range [42.84, 97.19]